Protein AF-A0AAP0LVC3-F1 (afdb_monomer)

Foldseek 3Di:
DDVVVVVVVVVVVVVVVPVDDDPPDPDQDFDKDFDWDQVVVVCVVDPDDPPDDRDIDTPDIFTAGPVRHGDPDDDDDDDDVVVVVVVVVVVVVVVCVVVVVVVVD

InterPro domains:
  IPR001568 Ribonuclease T2-like [PF00445] (32-84)
  IPR036430 Ribonuclease T2-like superfamily [G3DSA:3.90.730.10] (26-100)
  IPR036430 Ribonuclease T2-like superfamily [SSF55895] (30-84)

pLDDT: mean 77.0, std 16.43, range [40.59, 96.88]

Sequence (105 aa):
MKATYFLSFVLFVACNMISDSLQNSSTNHHQFRLVLMWPPGYCKFQTCRANIPRSFVIHGLWSVNESGIPLNYCSGKKFDINKMVQTKVLVFSLLSLYIGTLVTF

Secondary structure (DSSP, 8-state):
--HHHHHHHHHHHHHHHT------S-----EEEEEEE-HHHHTTTS---SS--SS-EEEEEEEE-TTSPBP-S-S-PPP-HHHHHHHHHHHHHHHHHHHHHHHT-

Mean predicted aligned error: 15.3 Å

Radius of gyration: 21.76 Å; Cα contacts (8 Å, |Δi|>4): 61; chains: 1; bounding box: 40×56×36 Å

Organism: NCBI:txid2935761

Solvent-accessible surface area (backbone atoms only — not comparable to full-atom values): 6850 Å² total; per-residue (Å²): 131,64,69,67,58,56,53,52,51,52,51,54,54,53,57,63,71,62,72,76,70,84,86,83,62,96,64,84,67,82,42,73,45,81,41,71,37,54,48,69,67,54,47,73,80,40,96,67,72,84,88,71,60,96,53,77,40,84,70,47,78,43,49,26,49,93,88,66,50,73,70,72,91,70,91,72,83,78,92,57,69,73,65,52,54,55,51,55,53,53,54,51,54,53,49,51,52,54,52,54,64,62,71,74,110

Structure (mmCIF, N/CA/C/O backbone):
data_AF-A0AAP0LVC3-F1
#
_entry.id   AF-A0AAP0LVC3-F1
#
loop_
_atom_site.group_PDB
_atom_site.id
_atom_site.type_symbol
_atom_site.label_atom_id
_atom_site.label_alt_id
_atom_site.label_comp_id
_atom_site.label_asym_id
_atom_site.label_entity_id
_atom_site.label_seq_id
_atom_site.pdbx_PDB_ins_code
_atom_site.Cartn_x
_atom_site.Cartn_y
_atom_site.Cartn_z
_atom_site.occupancy
_atom_site.B_iso_or_equiv
_atom_site.auth_seq_id
_atom_site.auth_comp_id
_atom_site.auth_asym_id
_atom_site.auth_atom_id
_atom_site.pdbx_PDB_model_num
ATOM 1 N N . MET A 1 1 ? 20.460 -43.847 3.663 1.00 55.03 1 MET A N 1
ATOM 2 C CA . MET A 1 1 ? 19.772 -42.756 2.935 1.00 55.03 1 MET A CA 1
ATOM 3 C C . MET A 1 1 ? 19.982 -42.988 1.449 1.00 55.03 1 MET A C 1
ATOM 5 O O . MET A 1 1 ? 21.119 -43.186 1.044 1.00 55.03 1 MET A O 1
ATOM 9 N N . LYS A 1 2 ? 18.905 -43.112 0.666 1.00 62.09 2 LYS A N 1
ATOM 10 C CA . LYS A 1 2 ? 18.991 -43.517 -0.748 1.00 62.09 2 LYS A CA 1
ATOM 11 C C . LYS A 1 2 ? 19.658 -42.401 -1.564 1.00 62.09 2 LYS A C 1
ATOM 13 O O . LYS A 1 2 ? 19.285 -41.242 -1.413 1.00 62.09 2 LYS A O 1
ATOM 18 N N . ALA A 1 3 ? 20.630 -42.753 -2.408 1.00 65.62 3 ALA A N 1
ATOM 19 C CA . ALA A 1 3 ? 21.429 -41.820 -3.215 1.00 65.62 3 ALA A CA 1
ATOM 20 C C . ALA A 1 3 ? 20.584 -40.844 -4.062 1.00 65.62 3 ALA A C 1
ATOM 22 O O . ALA A 1 3 ? 21.021 -39.739 -4.370 1.00 65.62 3 ALA A O 1
ATOM 23 N N . THR A 1 4 ? 19.339 -41.215 -4.358 1.00 68.25 4 THR A N 1
ATOM 24 C CA . THR A 1 4 ? 18.330 -40.374 -5.008 1.00 68.25 4 THR A CA 1
ATOM 25 C C . THR A 1 4 ? 18.011 -39.084 -4.247 1.00 68.25 4 THR A C 1
ATOM 27 O O . THR A 1 4 ? 17.839 -38.045 -4.877 1.00 68.25 4 THR A O 1
ATOM 30 N N . TYR A 1 5 ? 17.986 -39.099 -2.910 1.00 71.94 5 TYR A N 1
ATOM 31 C CA . TYR A 1 5 ? 17.733 -37.888 -2.115 1.00 71.94 5 TYR A CA 1
ATOM 32 C C . TYR A 1 5 ? 18.904 -36.911 -2.174 1.00 71.94 5 TYR A C 1
ATOM 34 O O . TYR A 1 5 ? 18.707 -35.703 -2.261 1.00 71.94 5 TYR A O 1
ATOM 42 N N . PHE A 1 6 ? 20.125 -37.445 -2.175 1.00 71.50 6 PHE A N 1
ATOM 43 C CA . PHE A 1 6 ? 21.334 -36.639 -2.287 1.00 71.50 6 PHE A CA 1
ATOM 44 C C . PHE A 1 6 ? 21.409 -35.966 -3.662 1.00 71.50 6 PHE A C 1
ATOM 46 O O . PHE A 1 6 ? 21.680 -34.774 -3.760 1.00 71.50 6 PHE A O 1
ATOM 53 N N . LEU A 1 7 ? 21.066 -36.705 -4.719 1.00 72.44 7 LEU A N 1
ATOM 54 C CA . LEU A 1 7 ? 21.052 -36.191 -6.086 1.00 72.44 7 LEU A CA 1
ATOM 55 C C . LEU A 1 7 ? 19.968 -35.113 -6.285 1.00 72.44 7 LEU A C 1
ATOM 57 O O . LEU A 1 7 ? 20.230 -34.085 -6.905 1.00 72.44 7 LEU A O 1
ATOM 61 N N . SER A 1 8 ? 18.790 -35.285 -5.672 1.00 73.88 8 SER A N 1
ATOM 62 C CA . SER A 1 8 ? 17.733 -34.262 -5.654 1.00 73.88 8 SER A CA 1
ATOM 63 C C . SER A 1 8 ? 18.151 -32.993 -4.903 1.00 73.88 8 SER A C 1
ATOM 65 O O . SER A 1 8 ? 17.842 -31.891 -5.349 1.00 73.88 8 SER A O 1
ATOM 67 N N . PHE A 1 9 ? 18.852 -33.132 -3.775 1.00 75.56 9 PHE A N 1
ATOM 68 C CA . PHE A 1 9 ? 19.339 -31.998 -2.988 1.00 75.56 9 PHE A CA 1
ATOM 69 C C . PHE A 1 9 ? 20.405 -31.197 -3.747 1.00 75.56 9 PHE A C 1
ATOM 71 O O . PHE A 1 9 ? 20.338 -29.971 -3.803 1.00 75.56 9 PHE A O 1
ATOM 78 N N . VAL A 1 10 ? 21.344 -31.887 -4.401 1.00 80.31 10 VAL A N 1
ATOM 79 C CA . VAL A 1 10 ? 22.400 -31.251 -5.205 1.00 80.31 10 VAL A CA 1
ATOM 80 C C . VAL A 1 10 ? 21.815 -30.499 -6.402 1.00 80.31 10 VAL A C 1
ATOM 82 O O . VAL A 1 10 ? 22.225 -29.370 -6.662 1.00 80.31 10 VAL A O 1
ATOM 85 N N . LEU A 1 11 ? 20.816 -31.066 -7.089 1.00 75.62 11 LEU A N 1
ATOM 86 C CA . LEU A 1 11 ? 20.116 -30.379 -8.182 1.00 75.62 11 LEU A CA 1
ATOM 87 C C . LEU A 1 11 ? 19.368 -29.131 -7.699 1.00 75.62 11 LEU A C 1
ATOM 89 O O . LEU A 1 11 ? 19.422 -28.093 -8.357 1.00 75.62 11 LEU A O 1
ATOM 93 N N . PHE A 1 12 ? 18.713 -29.205 -6.538 1.00 73.50 12 PHE A N 1
ATOM 94 C CA . PHE A 1 12 ? 18.014 -28.062 -5.955 1.00 73.50 12 PHE A CA 1
ATOM 95 C C . PHE A 1 12 ? 18.986 -26.919 -5.624 1.00 73.50 12 PHE A C 1
ATOM 97 O O . PHE A 1 12 ? 18.740 -25.772 -5.993 1.00 73.50 12 PHE A O 1
ATOM 104 N N . VAL A 1 13 ? 20.129 -27.222 -4.999 1.00 74.31 13 VAL A N 1
ATOM 105 C CA . VAL A 1 13 ? 21.159 -26.220 -4.669 1.00 74.31 13 VAL A CA 1
ATOM 106 C C . VAL A 1 13 ? 21.801 -25.638 -5.933 1.00 74.31 13 VAL A C 1
ATOM 108 O O . VAL A 1 13 ? 21.936 -24.421 -6.036 1.00 74.31 13 VAL A O 1
ATOM 111 N N . ALA A 1 14 ? 22.127 -26.469 -6.927 1.00 73.38 14 ALA A N 1
ATOM 112 C CA . ALA A 1 14 ? 22.688 -26.002 -8.194 1.00 73.38 14 ALA A CA 1
ATOM 113 C C . ALA A 1 14 ? 21.729 -25.055 -8.938 1.00 73.38 14 ALA A C 1
ATOM 115 O O . ALA A 1 14 ? 22.161 -24.031 -9.457 1.00 73.38 14 ALA A O 1
ATOM 116 N N . CYS A 1 15 ? 20.424 -25.342 -8.932 1.00 69.12 15 CYS A N 1
ATOM 117 C CA . CYS A 1 15 ? 19.430 -24.495 -9.591 1.00 69.12 15 CYS A CA 1
ATOM 118 C C . CYS A 1 15 ? 19.290 -23.118 -8.920 1.00 69.12 15 CYS A C 1
ATOM 120 O O . CYS A 1 15 ? 19.115 -22.119 -9.610 1.00 69.12 15 CYS A O 1
ATOM 122 N N . ASN A 1 16 ? 19.425 -23.044 -7.590 1.00 64.25 16 ASN A N 1
ATOM 123 C CA . ASN A 1 16 ? 19.417 -21.763 -6.877 1.00 64.25 16 ASN A CA 1
ATOM 124 C C . ASN A 1 16 ? 20.637 -20.899 -7.245 1.00 64.25 16 ASN A C 1
ATOM 126 O O . ASN A 1 16 ? 20.490 -19.693 -7.425 1.00 64.25 16 ASN A O 1
ATOM 130 N N . MET A 1 17 ? 21.811 -21.514 -7.438 1.00 59.66 17 MET A N 1
ATOM 131 C CA . MET A 1 17 ? 23.060 -20.811 -7.776 1.00 59.66 17 MET A CA 1
ATOM 132 C C . MET A 1 17 ? 23.139 -20.345 -9.241 1.00 59.66 17 MET A C 1
ATOM 134 O O . MET A 1 17 ? 23.937 -19.470 -9.557 1.00 59.66 17 MET A O 1
ATOM 138 N N . ILE A 1 18 ? 22.318 -20.902 -10.138 1.00 58.38 18 ILE A N 1
ATOM 139 C CA . ILE A 1 18 ? 22.264 -20.523 -11.566 1.00 58.38 18 ILE A CA 1
ATOM 140 C C . ILE A 1 18 ? 21.279 -19.356 -11.807 1.00 58.38 18 ILE A C 1
ATOM 142 O O . ILE A 1 18 ? 21.154 -18.866 -12.926 1.00 58.38 18 ILE A O 1
ATOM 146 N N . SER A 1 19 ? 20.612 -18.846 -10.764 1.00 58.31 19 SER A N 1
ATOM 147 C CA . SER A 1 19 ? 19.622 -17.764 -10.909 1.00 58.31 19 SER A CA 1
ATOM 148 C C . SER A 1 19 ? 20.216 -16.396 -11.270 1.00 58.31 19 SER A C 1
ATOM 150 O O . SER A 1 19 ? 19.448 -15.466 -11.496 1.00 58.31 19 SER A O 1
ATOM 152 N N . ASP A 1 20 ? 21.540 -16.255 -11.359 1.00 56.84 20 ASP A N 1
ATOM 153 C CA . ASP A 1 20 ? 22.183 -14.995 -11.740 1.00 56.84 20 ASP A CA 1
ATOM 154 C C . ASP A 1 20 ? 22.743 -15.067 -13.169 1.00 56.84 20 ASP A C 1
ATOM 156 O O . ASP A 1 20 ? 23.928 -15.289 -13.427 1.00 56.84 20 ASP A O 1
ATOM 160 N N . SER A 1 21 ? 21.847 -14.913 -14.145 1.00 55.38 21 SER A N 1
ATOM 161 C CA . SER A 1 21 ? 22.224 -14.682 -15.536 1.00 55.38 21 SER A CA 1
ATOM 162 C C . SER A 1 21 ? 22.562 -13.204 -15.750 1.00 55.38 21 SER A C 1
ATOM 164 O O . SER A 1 21 ? 21.688 -12.354 -15.592 1.00 55.38 21 SER A O 1
ATOM 166 N N . LEU A 1 22 ? 23.808 -12.931 -16.160 1.00 54.06 22 LEU A N 1
ATOM 167 C CA . LEU A 1 22 ? 24.280 -11.764 -16.927 1.00 54.06 22 LEU A CA 1
ATOM 168 C C . LEU A 1 22 ? 23.195 -10.715 -17.252 1.00 54.06 22 LEU A C 1
ATOM 170 O O . LEU A 1 22 ? 22.552 -10.775 -18.302 1.00 54.06 22 LEU A O 1
ATOM 174 N N . GLN A 1 23 ? 23.041 -9.695 -16.404 1.00 55.84 23 GLN A N 1
ATOM 175 C CA . GLN A 1 23 ? 22.326 -8.478 -16.788 1.00 55.84 23 GLN A CA 1
ATOM 176 C C . GLN A 1 23 ? 23.235 -7.615 -17.669 1.00 55.84 23 GLN A C 1
ATOM 178 O O . GLN A 1 23 ? 23.835 -6.646 -17.216 1.00 55.84 23 GLN A O 1
ATOM 183 N N . ASN A 1 24 ? 23.333 -7.958 -18.954 1.00 59.75 24 ASN A N 1
ATOM 184 C CA . ASN A 1 24 ? 23.689 -6.974 -19.971 1.00 59.75 24 ASN A CA 1
ATOM 185 C C . ASN A 1 24 ? 22.470 -6.719 -20.850 1.00 59.75 24 ASN A C 1
ATOM 187 O O . ASN A 1 24 ? 22.283 -7.301 -21.915 1.00 59.75 24 ASN A O 1
ATOM 191 N N . SER A 1 25 ? 21.589 -5.874 -20.337 1.00 54.97 25 SER A N 1
ATOM 192 C CA . SER A 1 25 ? 20.475 -5.317 -21.079 1.00 54.97 25 SER A CA 1
ATOM 193 C C . SER A 1 25 ? 20.223 -3.940 -20.489 1.00 54.97 25 SER A C 1
ATOM 195 O O . SER A 1 25 ? 20.091 -3.812 -19.270 1.00 54.97 25 SER A O 1
ATOM 197 N N . SER A 1 26 ? 20.204 -2.910 -21.338 1.00 59.06 26 SER A N 1
ATOM 198 C CA . SER A 1 26 ? 19.705 -1.575 -21.009 1.00 59.06 26 SER A CA 1
ATOM 199 C C . SER A 1 26 ? 18.239 -1.710 -20.597 1.00 59.06 26 SER A C 1
ATOM 201 O O . SER A 1 26 ? 17.317 -1.639 -21.411 1.00 59.06 26 SER A O 1
ATOM 203 N N . THR A 1 27 ? 18.033 -2.047 -19.337 1.00 51.91 27 THR A N 1
ATOM 204 C CA . THR A 1 27 ? 16.753 -2.468 -18.802 1.00 51.91 27 THR A CA 1
ATOM 205 C C . THR A 1 27 ? 16.090 -1.221 -18.261 1.00 51.91 27 THR A C 1
ATOM 207 O O . THR A 1 27 ? 16.526 -0.644 -17.267 1.00 51.91 27 THR A O 1
ATOM 210 N N . ASN A 1 28 ? 15.027 -0.793 -18.939 1.00 55.53 28 ASN A N 1
ATOM 211 C CA . ASN A 1 28 ? 14.026 0.089 -18.354 1.00 55.53 28 ASN A CA 1
ATOM 212 C C . ASN A 1 28 ? 13.434 -0.666 -17.157 1.00 55.53 28 ASN A C 1
ATOM 214 O O . ASN A 1 28 ? 12.504 -1.461 -17.303 1.00 55.53 28 ASN A O 1
ATOM 218 N N . HIS A 1 29 ? 14.054 -0.530 -15.987 1.00 58.72 29 HIS A N 1
ATOM 219 C CA . HIS A 1 29 ? 13.664 -1.277 -14.804 1.00 58.72 29 HIS A CA 1
ATOM 220 C C . HIS A 1 29 ? 12.306 -0.755 -14.339 1.00 58.72 29 HIS A C 1
ATOM 222 O O . HIS A 1 29 ? 12.202 0.324 -13.757 1.00 58.72 29 HIS A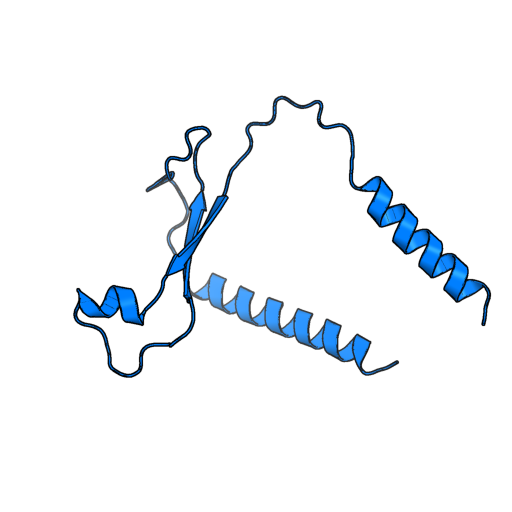 O 1
ATOM 228 N N . HIS A 1 30 ? 11.246 -1.520 -14.597 1.00 71.19 30 HIS A N 1
ATOM 229 C CA . HIS A 1 30 ? 9.931 -1.233 -14.039 1.00 71.19 30 HIS A CA 1
ATOM 230 C C . HIS A 1 30 ? 9.968 -1.483 -12.533 1.00 71.19 30 HIS A C 1
ATOM 232 O O . HIS A 1 30 ? 9.970 -2.622 -12.066 1.00 71.19 30 HIS A O 1
ATOM 238 N N . GLN A 1 31 ? 10.032 -0.398 -11.772 1.00 85.88 31 GLN A N 1
ATOM 239 C CA . GLN A 1 31 ? 10.058 -0.443 -10.322 1.00 85.88 31 GLN A CA 1
ATOM 240 C C . GLN A 1 31 ? 8.632 -0.431 -9.771 1.00 85.88 31 GLN A C 1
ATOM 242 O O . GLN A 1 31 ? 7.768 0.329 -10.216 1.00 85.88 31 GLN A O 1
ATOM 247 N N . PHE A 1 32 ? 8.396 -1.254 -8.753 1.00 90.81 32 PHE A N 1
ATOM 248 C CA . PHE A 1 32 ? 7.135 -1.294 -8.021 1.00 90.81 32 PHE A CA 1
ATOM 249 C C . PHE A 1 32 ? 7.376 -1.014 -6.542 1.00 90.81 32 PHE A C 1
ATOM 251 O O . PHE A 1 32 ? 8.371 -1.447 -5.964 1.00 90.81 32 PHE A O 1
ATOM 258 N N . ARG A 1 33 ? 6.436 -0.308 -5.915 1.00 92.25 33 ARG A N 1
ATOM 259 C CA . ARG A 1 33 ? 6.424 -0.053 -4.474 1.00 92.25 33 ARG A CA 1
ATOM 260 C C . ARG A 1 33 ? 5.188 -0.678 -3.855 1.00 92.25 33 ARG A C 1
ATOM 262 O O . ARG A 1 33 ? 4.065 -0.291 -4.179 1.00 92.25 33 ARG A O 1
ATOM 269 N N . LEU A 1 34 ? 5.407 -1.629 -2.950 1.00 94.81 34 LEU A N 1
ATOM 270 C CA . LEU A 1 34 ? 4.364 -2.142 -2.072 1.00 94.81 34 LEU A CA 1
ATOM 271 C C . LEU A 1 34 ? 4.247 -1.209 -0.868 1.00 94.81 34 LEU A C 1
ATOM 273 O O . LEU A 1 34 ? 5.151 -1.135 -0.039 1.00 94.81 34 LEU A O 1
ATOM 277 N N . VAL A 1 35 ? 3.132 -0.490 -0.782 1.00 95.19 35 VAL A N 1
ATOM 278 C CA . VAL A 1 35 ? 2.872 0.457 0.301 1.00 95.19 35 VAL A CA 1
ATOM 279 C C . VAL A 1 35 ? 1.969 -0.207 1.329 1.00 95.19 35 VAL A C 1
ATOM 281 O O . VAL A 1 35 ? 0.868 -0.669 1.014 1.00 95.19 35 VAL A O 1
ATOM 284 N N . LEU A 1 36 ? 2.439 -0.236 2.572 1.00 96.88 36 LEU A N 1
ATOM 285 C CA . LEU A 1 36 ? 1.681 -0.711 3.721 1.00 96.88 36 LEU A CA 1
ATOM 286 C C . LEU A 1 36 ? 1.217 0.481 4.559 1.00 96.88 36 LEU A C 1
ATOM 288 O O . LEU A 1 36 ? 1.941 1.461 4.720 1.00 96.88 36 LEU A O 1
ATOM 292 N N . MET A 1 37 ? 0.011 0.391 5.109 1.00 96.19 3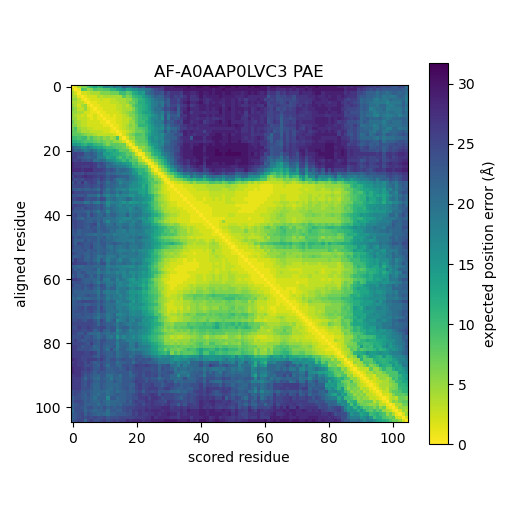7 MET A N 1
ATOM 293 C CA . MET A 1 37 ? -0.580 1.412 5.971 1.00 96.19 37 MET A CA 1
ATOM 294 C C . MET A 1 37 ? -0.773 0.867 7.381 1.00 96.19 37 MET A C 1
ATOM 296 O O . MET A 1 37 ? -1.163 -0.287 7.553 1.00 96.19 37 MET A O 1
ATOM 300 N N . TRP A 1 38 ? -0.545 1.725 8.379 1.00 96.75 38 TRP A N 1
ATOM 301 C CA . TRP A 1 38 ? -0.882 1.473 9.778 1.00 96.75 38 TRP A CA 1
ATOM 302 C C . TRP A 1 38 ? -2.261 2.069 10.116 1.00 96.75 38 TRP A C 1
ATOM 304 O O . TRP A 1 38 ? -2.362 3.289 10.295 1.00 96.75 38 TRP A O 1
ATOM 314 N N . PRO A 1 39 ? -3.333 1.255 10.219 1.00 95.94 39 PRO A N 1
ATOM 315 C CA . PRO A 1 39 ? -4.691 1.771 10.402 1.00 95.94 39 PRO A CA 1
ATOM 316 C C . PRO A 1 39 ? -4.873 2.592 11.687 1.00 95.94 39 PRO A C 1
ATOM 318 O O . PRO A 1 39 ? -5.421 3.688 11.595 1.00 95.94 39 PRO A O 1
ATOM 321 N N . PRO A 1 40 ? -4.373 2.168 12.869 1.00 95.19 40 PRO A N 1
ATOM 322 C CA . PRO A 1 40 ? -4.508 2.972 14.082 1.00 95.19 40 PRO A CA 1
ATOM 323 C C . PRO A 1 40 ? -3.819 4.333 13.995 1.00 95.19 40 PRO A C 1
ATOM 325 O O . PRO A 1 40 ? -4.301 5.287 14.590 1.00 95.19 40 PRO A O 1
ATOM 328 N N . GLY A 1 41 ? -2.711 4.448 13.257 1.00 95.31 41 GLY A N 1
ATOM 329 C CA . GLY A 1 41 ? -2.046 5.733 13.029 1.00 95.31 41 GLY A CA 1
ATOM 330 C C . GLY A 1 41 ? -2.853 6.641 12.110 1.00 95.31 41 GLY A C 1
ATOM 331 O O . GLY A 1 41 ? -3.053 7.808 12.428 1.00 95.31 41 GLY A O 1
ATOM 332 N N . TYR A 1 42 ? -3.369 6.092 11.010 1.00 94.81 42 TYR A N 1
ATOM 333 C CA . TYR A 1 42 ? -4.208 6.831 10.066 1.00 94.81 42 TYR A CA 1
ATOM 334 C C . TYR A 1 42 ? -5.498 7.346 10.727 1.00 94.81 42 TYR A C 1
ATOM 336 O O . TYR A 1 42 ? -5.848 8.519 10.610 1.00 94.81 42 TYR A O 1
ATOM 344 N N . CYS A 1 43 ? -6.156 6.493 11.512 1.00 94.88 43 CYS A N 1
ATOM 345 C CA . CYS A 1 43 ? -7.419 6.802 12.181 1.00 94.88 43 CYS A CA 1
ATOM 346 C C . CYS A 1 43 ? -7.295 7.757 13.378 1.00 94.88 43 CYS A C 1
ATOM 348 O O . CYS A 1 43 ? -8.311 8.131 13.955 1.00 94.88 43 CYS A O 1
ATOM 350 N N . LYS A 1 44 ? -6.081 8.180 13.762 1.00 93.94 44 LYS A N 1
ATOM 351 C CA . LYS A 1 44 ? -5.911 9.293 14.714 1.00 93.94 44 LYS A CA 1
ATOM 352 C C . LYS A 1 44 ? -6.284 10.642 14.104 1.00 93.94 44 LYS A C 1
ATOM 354 O O . LYS A 1 44 ? -6.672 11.540 14.839 1.00 93.94 44 LYS A O 1
ATOM 359 N N . PHE A 1 45 ? -6.148 10.780 12.786 1.00 94.50 45 PHE A N 1
ATOM 360 C CA . PHE A 1 45 ? -6.354 12.042 12.072 1.00 94.50 45 PHE A CA 1
ATOM 361 C C . PHE A 1 45 ? -7.595 12.027 11.177 1.00 94.50 45 PHE A C 1
ATOM 363 O O . PHE A 1 45 ? -7.946 13.058 10.616 1.00 94.50 45 PHE A O 1
ATOM 370 N N . GLN A 1 46 ? -8.242 10.869 11.025 1.00 94.38 46 GLN A N 1
ATOM 371 C CA . GLN A 1 46 ? -9.396 10.678 10.153 1.00 94.38 46 GLN A CA 1
ATOM 372 C C . GLN A 1 46 ? -10.479 9.844 10.829 1.00 94.38 46 GLN A C 1
ATOM 374 O O . GLN A 1 46 ? -10.189 8.915 11.583 1.00 94.38 46 GLN A O 1
ATOM 379 N N . THR A 1 47 ? -11.742 10.136 10.514 1.00 94.56 47 THR A N 1
ATOM 380 C CA . THR A 1 47 ? -12.879 9.347 10.998 1.00 94.56 47 THR A CA 1
ATOM 381 C C . THR A 1 47 ? -12.897 7.977 10.323 1.00 94.56 47 THR A C 1
ATOM 383 O O . THR A 1 47 ? -13.097 7.860 9.115 1.00 94.56 47 THR A O 1
ATOM 386 N N . CYS A 1 48 ? -12.709 6.927 11.117 1.00 93.94 48 CYS A N 1
ATOM 387 C CA . CYS A 1 48 ? -12.703 5.542 10.657 1.00 93.94 48 CYS A CA 1
ATOM 388 C C . CYS A 1 48 ? -13.926 4.763 11.148 1.00 93.94 48 CYS A C 1
ATOM 390 O O . CYS A 1 48 ? -14.597 5.146 12.104 1.00 93.94 48 CYS A O 1
ATOM 392 N N . ARG A 1 49 ? -14.190 3.619 10.504 1.00 93.50 49 ARG A N 1
ATOM 393 C CA . ARG A 1 49 ? -15.174 2.641 10.990 1.00 93.50 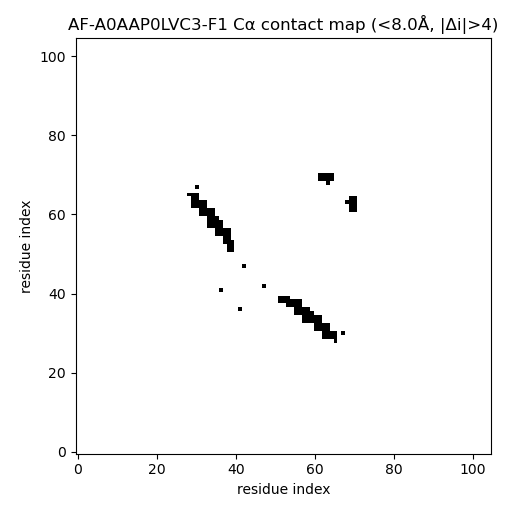49 ARG A CA 1
ATOM 394 C C . ARG A 1 49 ? -14.704 2.010 12.303 1.00 93.50 49 ARG A C 1
ATOM 396 O O . ARG A 1 49 ? -13.505 1.936 12.571 1.00 93.50 49 ARG A O 1
ATOM 403 N N . ALA A 1 50 ? -15.652 1.506 13.088 1.00 88.69 50 ALA A N 1
ATOM 404 C CA . ALA A 1 50 ? -15.343 0.672 14.245 1.00 88.69 50 ALA A CA 1
ATOM 405 C C . ALA A 1 50 ? -14.617 -0.621 13.815 1.00 88.69 50 ALA A C 1
ATOM 407 O O . ALA A 1 50 ? -14.803 -1.096 12.695 1.00 88.69 50 ALA A O 1
ATOM 408 N N . ASN A 1 51 ? -13.821 -1.200 14.722 1.00 91.06 51 ASN A N 1
ATOM 409 C CA . ASN A 1 51 ? -13.054 -2.441 14.521 1.00 91.06 51 ASN A CA 1
ATOM 410 C C . ASN A 1 51 ? -11.987 -2.370 13.414 1.00 91.06 51 ASN A C 1
ATOM 412 O O . ASN A 1 51 ? -11.982 -3.164 12.473 1.00 91.06 51 ASN A O 1
ATOM 416 N N . ILE A 1 52 ? -11.045 -1.434 13.544 1.00 94.44 52 ILE A N 1
ATOM 417 C CA . ILE A 1 52 ? -9.880 -1.366 12.654 1.00 94.44 52 ILE A CA 1
ATOM 418 C C . ILE A 1 52 ? -8.842 -2.462 12.971 1.00 94.44 52 ILE A C 1
ATOM 420 O O . ILE A 1 52 ? -8.642 -2.803 14.142 1.00 94.44 52 ILE A O 1
ATOM 424 N N . PRO A 1 53 ? -8.136 -2.992 11.956 1.00 94.31 53 PRO A N 1
ATOM 425 C CA . PRO A 1 53 ? -7.060 -3.949 12.174 1.00 94.31 53 PRO A CA 1
ATOM 426 C C . PRO A 1 53 ? -5.876 -3.320 12.922 1.00 94.31 53 PRO A C 1
ATOM 428 O O . PRO A 1 53 ? -5.552 -2.148 12.737 1.00 94.31 53 PRO A O 1
ATOM 431 N N . ARG A 1 54 ? -5.209 -4.128 13.758 1.00 93.94 54 ARG A N 1
ATOM 432 C CA . ARG A 1 54 ? -3.997 -3.758 14.520 1.00 93.94 54 ARG A CA 1
ATOM 433 C C . ARG A 1 54 ? -2.706 -4.272 13.873 1.00 93.94 54 ARG A C 1
ATOM 435 O O . ARG A 1 54 ? -1.692 -4.418 14.545 1.00 93.94 54 ARG A O 1
ATOM 442 N N . SER A 1 55 ? -2.752 -4.581 12.586 1.00 96.06 55 SER A N 1
ATOM 443 C CA . SER A 1 55 ? -1.605 -4.979 11.772 1.00 96.06 55 SER A CA 1
ATOM 444 C C . SER A 1 55 ? -1.477 -4.035 10.580 1.00 96.06 55 SER A C 1
ATOM 446 O O . SER A 1 55 ? -2.429 -3.335 10.221 1.00 96.06 55 SER A O 1
ATOM 448 N N . PHE A 1 56 ? -0.292 -3.999 9.968 1.00 96.12 56 PHE A N 1
ATOM 449 C CA . PHE A 1 56 ? -0.120 -3.319 8.691 1.00 96.12 56 PHE A CA 1
ATOM 450 C C . PHE A 1 56 ? -1.014 -3.963 7.630 1.00 96.12 56 PHE A C 1
ATOM 452 O O . PHE A 1 56 ? -1.059 -5.186 7.497 1.00 96.12 56 PHE A O 1
ATOM 459 N N . VAL A 1 57 ? -1.715 -3.124 6.874 1.00 95.31 57 VAL A N 1
ATOM 460 C CA . VAL A 1 57 ? -2.571 -3.546 5.761 1.00 95.31 57 VAL A CA 1
ATOM 461 C C . VAL A 1 57 ? -2.014 -3.023 4.448 1.00 95.31 57 VAL A C 1
ATOM 463 O O . VAL A 1 57 ? -1.349 -1.987 4.418 1.00 95.31 57 VAL A O 1
ATOM 466 N N . ILE A 1 58 ? -2.294 -3.725 3.352 1.00 96.31 58 ILE A N 1
ATOM 467 C CA . ILE A 1 58 ? -1.901 -3.272 2.016 1.00 96.31 58 ILE A CA 1
ATOM 468 C C . ILE A 1 58 ? -2.680 -1.996 1.692 1.00 96.31 58 ILE A C 1
ATOM 470 O O . ILE A 1 58 ? -3.910 -2.005 1.663 1.00 96.31 58 ILE A O 1
ATOM 474 N N . HIS A 1 59 ? -1.955 -0.907 1.448 1.00 95.19 59 HIS A N 1
ATOM 475 C CA . HIS A 1 59 ? -2.522 0.338 0.940 1.00 95.19 59 HIS A CA 1
ATOM 476 C C . HIS A 1 59 ? -2.606 0.304 -0.587 1.00 95.19 59 HIS A C 1
ATOM 478 O O . HIS A 1 59 ? -3.628 0.654 -1.171 1.00 95.19 59 HIS A O 1
ATOM 484 N N . GLY A 1 60 ? -1.543 -0.177 -1.233 1.00 94.25 60 GLY A N 1
ATOM 485 C CA . GLY A 1 60 ? -1.505 -0.336 -2.677 1.00 94.25 60 GLY A CA 1
ATOM 486 C C . GLY A 1 60 ? -0.171 -0.872 -3.177 1.00 94.25 60 GLY A C 1
ATOM 487 O O . GLY A 1 60 ? 0.823 -0.906 -2.452 1.00 94.25 60 GLY A O 1
ATOM 488 N N . LEU A 1 61 ? -0.175 -1.281 -4.440 1.00 93.81 61 LEU A N 1
ATOM 489 C CA . LEU A 1 61 ? 1.017 -1.596 -5.213 1.00 93.81 61 LEU A CA 1
ATOM 490 C C . LEU A 1 61 ? 1.114 -0.565 -6.336 1.00 93.81 61 LEU A C 1
ATOM 492 O O . LEU A 1 61 ? 0.214 -0.489 -7.171 1.00 93.81 61 LEU A O 1
ATOM 496 N N . TRP A 1 62 ? 2.162 0.254 -6.329 1.00 93.00 62 TRP A N 1
ATOM 497 C CA . TRP A 1 62 ? 2.307 1.375 -7.260 1.00 93.00 62 TRP A CA 1
ATOM 498 C C . TRP A 1 62 ? 3.494 1.152 -8.189 1.00 93.00 62 TRP A C 1
ATOM 500 O O . TRP A 1 62 ? 4.594 0.864 -7.721 1.00 93.00 62 TRP A O 1
ATOM 510 N N . SER A 1 63 ? 3.287 1.316 -9.496 1.00 91.69 63 SER A N 1
ATOM 511 C CA . SER A 1 63 ? 4.386 1.433 -10.458 1.00 91.69 63 SER A CA 1
ATOM 512 C C . SER A 1 63 ? 5.030 2.809 -10.333 1.00 91.69 63 SER A C 1
ATOM 514 O O . SER A 1 63 ? 4.320 3.820 -10.339 1.00 91.69 63 SER A O 1
ATOM 516 N N . VAL A 1 64 ? 6.355 2.859 -10.254 1.00 90.19 64 VAL A N 1
ATOM 517 C CA . VAL A 1 64 ? 7.112 4.113 -10.193 1.00 90.19 64 VAL A CA 1
ATOM 518 C C . VAL A 1 64 ? 8.046 4.239 -11.392 1.00 90.19 64 VAL A C 1
ATOM 520 O O . VAL A 1 64 ? 8.487 3.238 -11.955 1.00 90.19 64 VAL A O 1
ATOM 523 N N . ASN A 1 65 ? 8.312 5.477 -11.805 1.00 88.38 65 ASN A N 1
ATOM 524 C CA . ASN A 1 65 ? 9.339 5.758 -12.804 1.00 88.38 65 ASN A CA 1
ATOM 525 C C . ASN A 1 65 ? 10.751 5.629 -12.200 1.00 88.38 65 ASN A C 1
ATOM 527 O O . ASN A 1 65 ? 10.904 5.398 -11.001 1.00 88.38 65 ASN A O 1
ATOM 531 N N . GLU A 1 66 ? 11.782 5.832 -13.018 1.00 86.44 66 GLU A N 1
ATOM 532 C CA . GLU A 1 66 ? 13.189 5.765 -12.589 1.00 86.44 66 GLU A CA 1
ATOM 533 C C . GLU A 1 66 ? 13.537 6.779 -11.488 1.00 86.44 66 GLU A C 1
ATOM 535 O O . GLU A 1 66 ? 14.394 6.525 -10.647 1.00 86.44 66 GLU A O 1
ATOM 540 N N . SER A 1 67 ? 12.827 7.910 -11.439 1.00 86.69 67 SE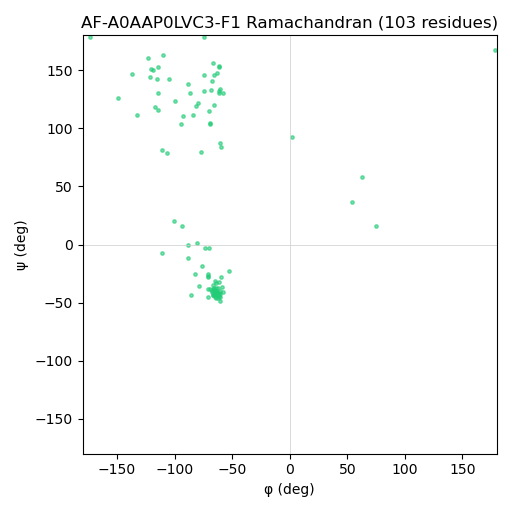R A N 1
ATOM 541 C CA . SER A 1 67 ? 12.946 8.911 -10.372 1.00 86.69 67 SER A CA 1
ATOM 542 C C . SER A 1 67 ? 12.156 8.546 -9.104 1.00 86.69 67 SER A C 1
ATOM 544 O O . SER A 1 67 ? 12.117 9.322 -8.151 1.00 86.69 67 SER A O 1
ATOM 546 N N . GLY A 1 68 ? 11.489 7.388 -9.072 1.00 85.25 68 GLY A N 1
ATOM 547 C CA . GLY A 1 68 ? 10.691 6.930 -7.940 1.00 85.25 68 GLY A CA 1
ATOM 548 C C . GLY A 1 68 ? 9.340 7.635 -7.776 1.00 85.25 68 GLY A C 1
ATOM 549 O O . GLY A 1 68 ? 8.730 7.541 -6.706 1.00 85.25 68 GLY A O 1
ATOM 550 N N . ILE A 1 69 ? 8.868 8.341 -8.804 1.00 87.62 69 ILE A N 1
ATOM 551 C CA . ILE A 1 69 ? 7.577 9.036 -8.824 1.00 87.62 69 ILE A CA 1
ATOM 552 C C . ILE A 1 69 ? 6.487 8.047 -9.271 1.00 87.62 69 ILE A C 1
ATOM 554 O O . ILE A 1 69 ? 6.663 7.383 -10.298 1.00 87.62 69 ILE A O 1
ATOM 558 N N . PRO A 1 70 ? 5.360 7.931 -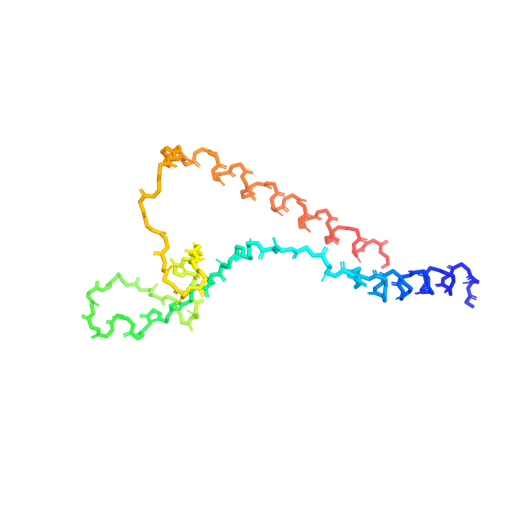8.542 1.00 89.62 70 PRO A N 1
ATOM 559 C CA . PRO A 1 70 ? 4.251 7.068 -8.938 1.00 89.62 70 PRO A CA 1
ATOM 560 C C . PRO A 1 70 ? 3.651 7.477 -10.283 1.00 89.62 70 PRO A C 1
ATOM 562 O O . PRO A 1 70 ? 3.304 8.639 -10.498 1.00 89.62 70 PRO A O 1
ATOM 565 N N . LEU A 1 71 ? 3.490 6.498 -11.169 1.00 88.81 71 LEU A N 1
ATOM 566 C CA . LEU A 1 71 ? 2.750 6.657 -12.415 1.00 88.81 71 LEU A CA 1
ATOM 567 C C . LEU A 1 71 ? 1.253 6.553 -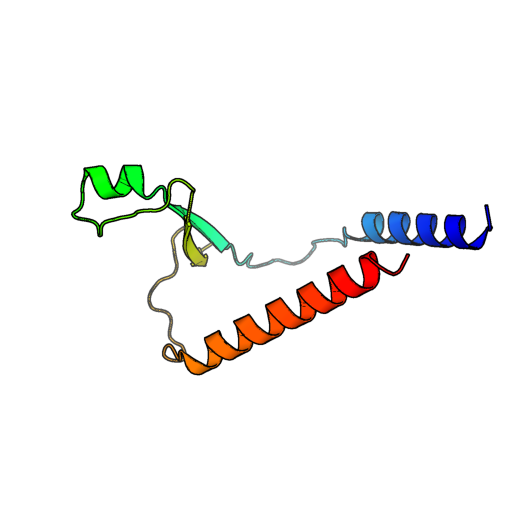12.107 1.00 88.81 71 LEU A C 1
ATOM 569 O O . LEU A 1 71 ? 0.797 5.543 -11.572 1.00 88.81 71 LEU A O 1
ATOM 573 N N . ASN A 1 72 ? 0.491 7.596 -12.439 1.00 87.75 72 ASN A N 1
ATOM 574 C CA . ASN A 1 72 ? -0.933 7.695 -12.120 1.00 87.75 72 ASN A CA 1
ATOM 575 C C . ASN A 1 72 ? -1.779 7.842 -13.390 1.00 87.75 72 ASN A C 1
ATOM 577 O O . ASN A 1 72 ? -1.326 8.413 -14.379 1.00 87.75 72 ASN A O 1
ATOM 581 N N . TYR A 1 73 ? -3.026 7.362 -13.335 1.00 86.94 73 TYR A N 1
ATOM 582 C CA . TYR A 1 73 ? -4.047 7.547 -14.380 1.00 86.94 73 TYR A CA 1
ATOM 583 C C . TYR A 1 73 ? -3.623 7.105 -15.791 1.00 86.94 73 TYR A C 1
ATOM 585 O O . TYR A 1 73 ? -3.999 7.715 -16.791 1.00 86.94 73 TYR A O 1
ATOM 593 N N . CYS A 1 74 ? -2.849 6.023 -15.887 1.00 87.19 74 CYS A N 1
ATOM 594 C CA . CYS A 1 74 ? -2.483 5.441 -17.172 1.00 87.19 74 CYS A CA 1
ATOM 595 C C . CYS A 1 74 ? -3.725 4.937 -17.925 1.00 87.19 74 CYS A C 1
ATOM 597 O O . CYS A 1 74 ? -4.684 4.445 -17.326 1.00 87.19 74 CYS A O 1
ATOM 599 N N . SER A 1 75 ? -3.686 5.016 -19.256 1.00 91.69 75 SER A N 1
ATOM 600 C CA . SER A 1 75 ? -4.728 4.427 -20.101 1.00 91.69 75 SER A CA 1
ATOM 601 C C . SER A 1 75 ? -4.787 2.913 -19.885 1.00 91.69 75 SER A C 1
ATOM 603 O O . SER A 1 75 ? -3.760 2.237 -19.905 1.00 91.69 75 SER A O 1
ATOM 605 N N . GLY A 1 76 ? -5.983 2.366 -19.681 1.00 87.88 76 GLY A N 1
ATOM 606 C CA . GLY A 1 76 ? -6.141 0.951 -19.369 1.00 87.88 76 GLY A CA 1
ATOM 607 C C . GLY A 1 76 ? -7.593 0.496 -19.323 1.00 87.88 76 GLY A C 1
ATOM 608 O O . GLY A 1 76 ? -8.531 1.274 -19.507 1.00 87.88 76 GLY A O 1
ATOM 609 N N . LYS A 1 77 ? -7.781 -0.803 -19.078 1.00 91.19 77 LYS A N 1
ATOM 610 C CA . LYS A 1 77 ? -9.113 -1.378 -18.871 1.00 91.19 77 LYS A CA 1
ATOM 611 C C . LYS A 1 77 ? -9.690 -0.854 -17.555 1.00 91.19 77 LYS A C 1
ATOM 613 O O . LYS A 1 77 ? -8.977 -0.757 -16.559 1.00 91.19 77 LYS A O 1
ATOM 618 N N . LYS A 1 78 ? -10.990 -0.553 -17.551 1.00 89.94 78 LYS A N 1
ATOM 619 C CA . LYS A 1 78 ? -11.711 -0.188 -16.326 1.00 89.94 78 LYS A CA 1
ATOM 620 C C . LYS A 1 78 ? -11.682 -1.347 -15.327 1.00 89.94 78 LYS A C 1
ATOM 622 O O . LYS A 1 78 ? -11.597 -2.512 -15.718 1.00 89.94 78 LYS A O 1
ATOM 627 N N . PHE A 1 79 ? -11.766 -1.003 -14.047 1.00 89.94 79 PHE A N 1
ATOM 628 C CA . PHE A 1 79 ? -11.860 -1.971 -12.963 1.00 89.94 79 PHE A CA 1
ATOM 629 C C . PHE A 1 79 ? -13.079 -2.887 -13.149 1.00 89.94 79 PHE A C 1
ATOM 631 O O . PHE A 1 79 ? -14.190 -2.407 -13.369 1.00 89.94 79 PHE A O 1
ATOM 638 N N . ASP A 1 80 ? -12.855 -4.196 -13.044 1.00 91.69 80 ASP A N 1
ATOM 639 C CA . ASP A 1 80 ? -13.877 -5.234 -13.171 1.00 91.69 80 ASP A CA 1
ATOM 640 C C . ASP A 1 80 ? -13.727 -6.229 -12.014 1.00 91.69 80 ASP A C 1
ATOM 642 O O . ASP A 1 80 ? -12.744 -6.974 -11.932 1.00 91.69 80 ASP A O 1
ATOM 646 N N . ILE A 1 81 ? -14.705 -6.222 -11.105 1.00 88.88 81 ILE A N 1
ATOM 647 C CA . ILE A 1 81 ? -14.688 -7.034 -9.884 1.00 88.88 81 ILE A CA 1
ATOM 648 C C . ILE A 1 81 ? -14.726 -8.536 -10.180 1.00 88.88 81 ILE A C 1
ATOM 650 O O . ILE A 1 81 ? -14.113 -9.319 -9.451 1.00 88.88 81 ILE A O 1
ATOM 654 N N . ASN A 1 82 ? -15.379 -8.946 -11.271 1.00 88.81 82 ASN A N 1
ATOM 655 C CA . ASN A 1 82 ? -15.547 -10.361 -11.604 1.00 88.81 82 ASN A CA 1
ATOM 656 C C . ASN A 1 82 ? -14.194 -11.022 -11.888 1.00 88.81 82 ASN A C 1
ATOM 658 O O . ASN A 1 82 ? -13.958 -12.169 -11.510 1.00 88.81 82 ASN A O 1
ATOM 662 N N . LYS A 1 83 ? -13.256 -10.255 -12.455 1.00 82.50 83 LYS A N 1
ATOM 663 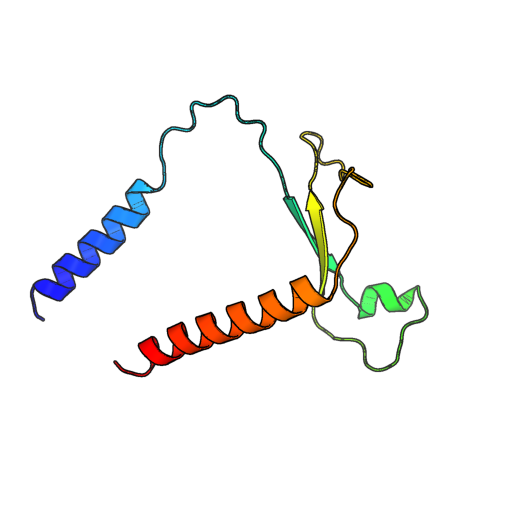C CA . LYS A 1 83 ? -11.888 -10.717 -12.717 1.00 82.50 83 LYS A CA 1
ATOM 664 C C . LYS A 1 83 ? -11.061 -10.884 -11.445 1.00 82.50 83 LYS A C 1
ATOM 666 O O . LYS A 1 83 ? -10.162 -11.713 -11.419 1.00 82.50 83 LYS A O 1
ATOM 671 N N . MET A 1 84 ? -11.367 -10.143 -10.378 1.00 74.19 84 MET A N 1
ATOM 672 C CA . MET A 1 84 ? -10.664 -10.276 -9.096 1.00 74.19 84 MET A CA 1
ATOM 673 C C . MET A 1 84 ? -11.139 -11.475 -8.278 1.00 74.19 84 MET A C 1
ATOM 675 O O . MET A 1 84 ? -10.335 -12.117 -7.599 1.00 74.19 84 MET A O 1
ATOM 679 N N . VAL A 1 85 ? -12.437 -11.790 -8.339 1.00 72.00 85 VAL A N 1
ATOM 680 C CA . VAL A 1 85 ? -13.007 -12.957 -7.648 1.00 72.00 85 VAL A CA 1
ATOM 681 C C . VAL A 1 85 ? -12.369 -14.244 -8.171 1.00 72.00 85 VAL A C 1
ATOM 683 O O . VAL A 1 85 ? -11.971 -15.096 -7.378 1.00 72.00 85 VAL A O 1
ATOM 686 N N . GLN A 1 86 ? -12.166 -14.338 -9.487 1.00 61.44 86 GLN A N 1
ATOM 687 C CA . GLN A 1 86 ? -11.517 -15.488 -10.116 1.00 61.44 86 GLN A CA 1
ATOM 688 C C . GLN A 1 86 ? -10.065 -15.681 -9.638 1.00 61.44 86 GLN A C 1
ATOM 690 O O . GLN A 1 86 ? -9.651 -16.807 -9.370 1.00 61.44 86 GLN A O 1
ATOM 695 N N . THR A 1 87 ? -9.315 -14.595 -9.423 1.00 57.88 87 THR A N 1
ATOM 696 C CA . THR A 1 87 ? -7.943 -14.657 -8.889 1.00 57.88 87 THR A CA 1
ATOM 697 C C . THR A 1 87 ? -7.892 -15.182 -7.453 1.00 57.88 87 THR A C 1
ATOM 699 O O . THR A 1 87 ? -7.004 -15.966 -7.124 1.00 57.88 87 THR A O 1
ATOM 702 N N . LYS A 1 88 ? -8.848 -14.805 -6.589 1.00 57.94 88 LYS A N 1
ATOM 703 C CA . LYS A 1 88 ? -8.908 -15.334 -5.212 1.00 57.94 88 LYS A CA 1
ATOM 704 C C . LYS A 1 88 ? -9.140 -16.842 -5.186 1.00 57.94 88 LYS A C 1
ATOM 706 O O . LYS A 1 88 ? -8.493 -17.529 -4.401 1.00 57.94 88 LYS A O 1
ATOM 711 N N . VAL A 1 89 ? -10.036 -17.338 -6.043 1.00 59.44 89 VAL A N 1
ATOM 712 C CA . VAL A 1 89 ? -10.324 -18.775 -6.155 1.00 59.44 89 VAL A CA 1
ATOM 713 C C . VAL A 1 89 ? -9.057 -19.531 -6.550 1.00 59.44 89 VAL A C 1
ATOM 715 O O . VAL A 1 89 ? -8.676 -20.469 -5.860 1.00 59.44 89 VAL A O 1
ATOM 718 N N . LEU A 1 90 ? -8.346 -19.063 -7.580 1.00 59.62 90 LEU A N 1
ATOM 719 C CA . LEU A 1 9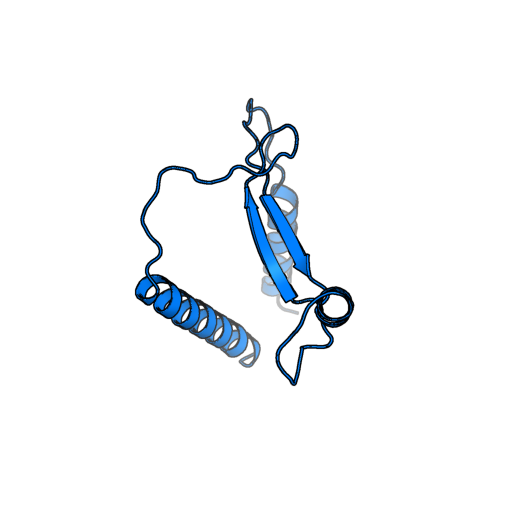0 ? -7.136 -19.726 -8.076 1.00 59.62 90 LEU A CA 1
ATOM 720 C C . LEU A 1 90 ? -5.999 -19.765 -7.045 1.00 59.62 90 LEU A C 1
ATOM 722 O O . LEU A 1 90 ? -5.376 -20.809 -6.868 1.00 59.62 90 LEU A O 1
ATOM 726 N N . VAL A 1 91 ? -5.745 -18.663 -6.329 1.00 61.47 91 VAL A N 1
ATOM 727 C CA . VAL A 1 91 ? -4.696 -18.623 -5.291 1.00 61.47 91 VAL A CA 1
ATOM 728 C C . VAL A 1 91 ? -5.018 -19.581 -4.144 1.00 61.47 91 VAL A C 1
ATOM 730 O O . VAL A 1 91 ? -4.129 -20.280 -3.661 1.00 61.47 91 VAL A O 1
ATOM 733 N N . PHE A 1 92 ? -6.285 -19.657 -3.734 1.00 58.88 92 PHE A N 1
ATOM 734 C CA . PHE A 1 92 ? -6.702 -20.573 -2.676 1.00 58.88 92 PHE A CA 1
ATOM 735 C C . PHE A 1 92 ? -6.556 -22.037 -3.115 1.00 58.88 92 PHE A C 1
ATOM 737 O O . PHE A 1 92 ? -5.995 -22.840 -2.376 1.00 58.88 92 PHE A O 1
ATOM 744 N N . SER A 1 93 ? -6.964 -22.369 -4.347 1.00 57.41 93 SER A N 1
ATOM 745 C CA . SER A 1 93 ? -6.808 -23.714 -4.915 1.00 57.41 93 SER A CA 1
ATOM 746 C C . SER A 1 93 ? -5.345 -24.153 -4.997 1.00 57.41 93 SER A C 1
ATOM 748 O O . SER A 1 93 ? -5.030 -25.288 -4.648 1.00 57.41 93 SER A O 1
ATOM 750 N N . LEU A 1 94 ? -4.444 -23.258 -5.413 1.00 59.16 94 LEU A N 1
ATOM 751 C CA . LEU A 1 94 ? -3.011 -23.548 -5.512 1.00 59.16 94 LEU A CA 1
ATOM 752 C C . LEU A 1 94 ? -2.356 -23.720 -4.134 1.00 59.16 94 LEU A C 1
ATOM 754 O O . LEU A 1 94 ? -1.531 -24.616 -3.961 1.00 59.16 94 LEU A O 1
ATOM 758 N N . LEU A 1 95 ? -2.755 -22.920 -3.138 1.00 61.91 95 LEU A N 1
ATOM 759 C CA . LEU A 1 95 ? -2.264 -23.058 -1.765 1.00 61.91 95 LEU A CA 1
ATOM 760 C C . LEU A 1 95 ? -2.746 -24.368 -1.123 1.00 61.91 95 LEU A C 1
ATOM 762 O O . LEU A 1 95 ? -1.967 -25.049 -0.460 1.00 61.91 95 LEU A O 1
ATOM 766 N N . SER A 1 96 ? -4.003 -24.755 -1.356 1.00 59.59 96 SER A N 1
ATOM 767 C CA . SER A 1 96 ? -4.533 -26.045 -0.903 1.00 59.59 96 SER A CA 1
ATOM 768 C C . SER A 1 96 ? -3.831 -27.226 -1.571 1.00 59.59 96 SER A C 1
ATOM 770 O O . SER A 1 96 ? -3.565 -28.218 -0.897 1.00 59.59 96 SER A O 1
ATOM 772 N N . LEU A 1 97 ? -3.483 -27.118 -2.858 1.00 59.16 97 LEU A N 1
ATOM 773 C CA . LEU A 1 97 ? -2.716 -28.152 -3.555 1.00 59.16 97 LEU A CA 1
ATOM 774 C C . LEU A 1 97 ? -1.306 -28.294 -2.958 1.00 59.16 97 LEU A C 1
ATOM 776 O O . LEU A 1 97 ? -0.869 -29.406 -2.681 1.00 59.16 97 LEU A O 1
ATOM 780 N N . TYR A 1 98 ? -0.634 -27.165 -2.700 1.00 60.06 98 TYR A N 1
ATOM 781 C CA . TYR A 1 98 ? 0.713 -27.121 -2.124 1.00 60.06 98 TYR A CA 1
ATOM 782 C C . TYR A 1 98 ? 0.764 -27.686 -0.697 1.00 60.06 98 TYR A C 1
ATOM 784 O O . TYR A 1 98 ? 1.621 -28.513 -0.386 1.00 60.06 98 TYR A O 1
ATOM 792 N N . ILE A 1 99 ? -0.185 -27.301 0.165 1.00 65.19 99 ILE A N 1
ATOM 793 C CA . ILE A 1 99 ? -0.289 -27.842 1.529 1.00 65.19 99 ILE A CA 1
ATOM 794 C C . ILE A 1 99 ? -0.686 -29.324 1.485 1.00 65.19 99 ILE A C 1
ATOM 796 O O . ILE A 1 99 ? -0.117 -30.126 2.221 1.00 65.19 99 ILE A O 1
ATOM 800 N N . GLY A 1 100 ? -1.597 -29.710 0.586 1.00 57.06 100 GLY A N 1
ATOM 801 C CA . GLY A 1 100 ? -2.009 -31.101 0.397 1.00 57.06 100 GLY A CA 1
ATOM 802 C C . GLY A 1 100 ? -0.842 -32.022 0.036 1.00 57.06 100 GLY A C 1
ATOM 803 O O . GLY A 1 100 ? -0.728 -33.098 0.610 1.00 57.06 100 GLY A O 1
ATOM 804 N N . THR A 1 101 ? 0.076 -31.572 -0.825 1.00 54.53 101 THR A N 1
ATOM 805 C CA . THR A 1 101 ? 1.302 -32.321 -1.153 1.00 54.53 101 THR A CA 1
ATOM 806 C C . THR A 1 101 ? 2.326 -32.375 -0.018 1.00 54.53 101 THR A C 1
ATOM 808 O O . THR A 1 101 ? 3.119 -33.309 0.028 1.00 54.53 101 THR A O 1
ATOM 811 N N . LEU A 1 102 ? 2.315 -31.403 0.901 1.00 48.75 102 LEU A N 1
ATOM 812 C CA . LEU A 1 102 ? 3.243 -31.312 2.038 1.00 48.75 102 LEU A CA 1
ATOM 813 C C . LEU A 1 102 ? 2.819 -32.191 3.226 1.00 48.75 102 LEU A C 1
ATOM 815 O O . LEU A 1 102 ? 3.669 -32.598 4.008 1.00 48.75 102 LEU A O 1
ATOM 819 N N . VAL A 1 103 ? 1.522 -32.493 3.353 1.00 46.81 103 VAL A N 1
ATOM 820 C CA . VAL A 1 103 ? 0.954 -33.318 4.439 1.00 46.81 103 VAL A CA 1
ATOM 821 C C . VAL A 1 103 ? 0.952 -34.820 4.096 1.00 46.81 103 VAL A C 1
ATOM 823 O O . VAL A 1 103 ? 0.754 -35.653 4.974 1.00 46.81 103 VAL A O 1
ATOM 826 N N . THR A 1 104 ? 1.217 -35.193 2.840 1.00 43.72 104 THR A N 1
ATOM 827 C CA . THR A 1 104 ? 1.315 -36.596 2.382 1.00 43.72 104 THR A CA 1
ATOM 828 C C . THR A 1 104 ? 2.733 -37.194 2.392 1.00 43.72 104 THR A C 1
ATOM 830 O O . THR A 1 104 ? 2.939 -38.234 1.767 1.00 43.72 104 THR A O 1
ATOM 833 N N . PHE A 1 10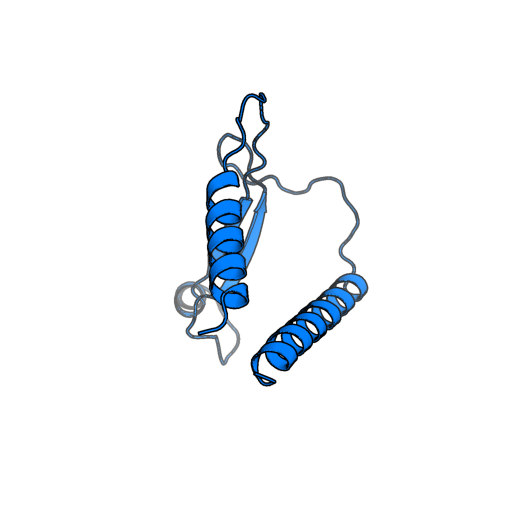5 ? 3.701 -36.580 3.084 1.00 40.59 105 PHE A N 1
ATOM 834 C CA . PHE A 1 105 ? 5.045 -37.143 3.298 1.00 40.59 105 PHE A CA 1
ATOM 835 C C . PHE A 1 105 ? 5.290 -37.527 4.756 1.00 40.59 105 PHE A C 1
ATOM 837 O O . PHE A 1 105 ? 4.900 -36.740 5.646 1.00 40.59 105 PHE A O 1
#